Protein AF-A0A3M1YWH7-F1 (afdb_monomer)

Structure (mmCIF, N/CA/C/O backbone):
data_AF-A0A3M1YWH7-F1
#
_entry.id   AF-A0A3M1YWH7-F1
#
loop_
_atom_site.group_PDB
_atom_site.id
_atom_site.type_symbol
_atom_site.label_atom_id
_atom_site.label_alt_id
_atom_site.label_comp_id
_atom_site.label_asym_id
_atom_site.label_entity_id
_atom_site.label_seq_id
_atom_site.pdbx_PDB_ins_code
_atom_site.Cartn_x
_atom_site.Cartn_y
_atom_site.Cartn_z
_atom_site.occupancy
_atom_site.B_iso_or_equiv
_atom_site.auth_seq_id
_atom_site.auth_comp_id
_atom_site.auth_asym_id
_atom_site.auth_atom_id
_atom_site.pdbx_PDB_model_num
ATOM 1 N N . PHE A 1 1 ? 21.987 -26.174 -5.058 1.00 42.41 1 PHE A N 1
ATOM 2 C CA . PHE A 1 1 ? 21.185 -25.045 -4.554 1.00 42.41 1 PHE A CA 1
ATOM 3 C C . PHE A 1 1 ? 19.959 -24.877 -5.452 1.00 42.41 1 PHE A C 1
ATOM 5 O O . PHE A 1 1 ? 20.011 -24.125 -6.410 1.00 42.41 1 PHE A O 1
ATOM 12 N N . MET A 1 2 ? 18.903 -25.665 -5.221 1.00 42.06 2 MET A N 1
ATOM 13 C CA . MET A 1 2 ? 17.639 -25.619 -5.975 1.00 42.06 2 MET A CA 1
ATOM 14 C C . MET A 1 2 ? 16.482 -25.839 -5.001 1.00 42.06 2 MET A C 1
ATOM 16 O O . MET A 1 2 ? 15.974 -26.946 -4.873 1.00 42.06 2 MET A O 1
ATOM 20 N N . TRP A 1 3 ? 16.112 -24.788 -4.282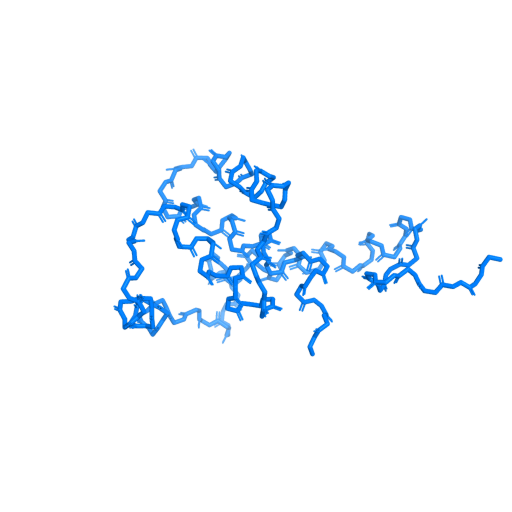 1.00 35.75 3 TRP A N 1
ATOM 21 C CA . TRP A 1 3 ? 14.811 -24.703 -3.630 1.00 35.75 3 TRP A CA 1
ATOM 22 C C . TRP A 1 3 ? 14.253 -23.307 -3.912 1.00 35.75 3 TRP A C 1
ATOM 24 O O . TRP A 1 3 ? 15.005 -22.338 -3.775 1.00 35.75 3 TRP A O 1
ATOM 34 N N . PRO A 1 4 ? 12.990 -23.180 -4.351 1.00 43.44 4 PRO A N 1
ATOM 35 C CA . PRO A 1 4 ? 12.338 -21.884 -4.433 1.00 43.44 4 PRO A CA 1
ATOM 36 C C . PRO A 1 4 ? 12.218 -21.339 -3.010 1.00 43.44 4 PRO A C 1
ATOM 38 O O . PRO A 1 4 ? 11.670 -22.005 -2.129 1.00 43.44 4 PRO A O 1
ATOM 41 N N . ALA A 1 5 ? 12.765 -20.150 -2.767 1.00 44.28 5 ALA A N 1
ATOM 42 C CA . ALA A 1 5 ? 12.458 -19.434 -1.544 1.00 44.28 5 ALA A CA 1
ATOM 43 C C . ALA A 1 5 ? 10.932 -19.211 -1.493 1.00 44.28 5 ALA A C 1
ATOM 45 O O . ALA A 1 5 ? 10.308 -19.013 -2.541 1.00 44.28 5 ALA A O 1
ATOM 46 N N . PRO A 1 6 ? 10.307 -19.255 -0.306 1.00 43.53 6 PRO A N 1
ATOM 47 C CA . PRO A 1 6 ? 8.850 -19.167 -0.156 1.00 43.53 6 PRO A CA 1
ATOM 48 C C . PRO A 1 6 ? 8.240 -17.851 -0.680 1.00 43.53 6 PRO A C 1
ATOM 50 O O . PRO A 1 6 ? 7.024 -17.720 -0.733 1.00 43.53 6 PRO A O 1
ATOM 53 N N . ASN A 1 7 ? 9.073 -16.888 -1.089 1.00 53.03 7 ASN A N 1
ATOM 54 C CA . ASN A 1 7 ? 8.710 -15.612 -1.704 1.00 53.03 7 ASN A CA 1
ATOM 55 C C . ASN A 1 7 ? 8.816 -15.599 -3.248 1.00 53.03 7 ASN A C 1
ATOM 57 O O . ASN A 1 7 ? 8.642 -14.543 -3.852 1.00 53.03 7 ASN A O 1
ATOM 61 N N . GLY A 1 8 ? 9.114 -16.734 -3.888 1.00 49.44 8 GLY A N 1
ATOM 62 C CA . GLY A 1 8 ? 9.035 -16.887 -5.347 1.00 49.44 8 GLY A CA 1
ATOM 63 C C . GLY A 1 8 ? 10.197 -16.353 -6.148 1.00 49.44 8 GLY A C 1
ATOM 64 O O . GLY A 1 8 ? 10.179 -16.467 -7.374 1.00 49.44 8 GLY A O 1
ATOM 65 N N . TYR A 1 9 ? 11.231 -15.849 -5.479 1.00 49.78 9 TYR A N 1
ATOM 66 C CA . TYR A 1 9 ? 12.435 -15.398 -6.151 1.00 49.78 9 TYR A CA 1
ATOM 67 C C . TYR A 1 9 ? 13.666 -16.153 -5.681 1.00 49.78 9 TYR A C 1
ATOM 69 O O . TYR A 1 9 ? 13.911 -16.254 -4.479 1.00 49.78 9 TYR A O 1
ATOM 77 N N . PRO A 1 10 ? 14.493 -16.650 -6.616 1.00 53.62 10 PRO A N 1
ATOM 78 C CA . PRO A 1 10 ? 15.854 -16.999 -6.267 1.00 53.62 10 PRO A CA 1
ATOM 79 C C . PRO A 1 10 ? 16.571 -15.723 -5.803 1.00 53.62 10 PRO A C 1
ATOM 81 O O . PRO A 1 10 ? 16.352 -14.646 -6.362 1.00 53.62 10 PRO A O 1
ATOM 84 N N . ASP A 1 11 ? 17.427 -15.847 -4.789 1.00 53.34 11 ASP A N 1
ATOM 85 C CA . ASP A 1 11 ? 18.283 -14.774 -4.262 1.00 53.34 11 ASP A CA 1
ATOM 86 C C . ASP A 1 11 ? 19.407 -14.427 -5.260 1.00 53.34 11 ASP A C 1
ATOM 88 O O . ASP A 1 11 ? 20.600 -14.612 -5.037 1.00 53.34 11 ASP A O 1
ATOM 92 N N . VAL A 1 12 ? 18.997 -14.052 -6.468 1.00 57.38 12 VAL A N 1
ATOM 93 C CA . VAL A 1 12 ? 19.838 -13.774 -7.622 1.00 57.38 12 VAL A CA 1
ATOM 94 C C . VAL A 1 12 ? 19.373 -12.430 -8.156 1.00 57.38 12 VAL A C 1
ATOM 96 O O . VAL A 1 12 ? 18.297 -12.321 -8.747 1.00 57.38 12 VAL A O 1
ATOM 99 N N . GLY A 1 13 ? 20.192 -11.394 -7.957 1.00 51.78 13 GLY A N 1
ATOM 100 C CA . GLY A 1 13 ? 19.850 -10.003 -8.283 1.00 51.78 13 GLY A CA 1
ATOM 101 C C . GLY A 1 13 ? 19.341 -9.787 -9.715 1.00 51.78 13 GLY A C 1
ATOM 102 O O . GLY A 1 13 ? 18.502 -8.921 -9.939 1.00 51.78 13 GLY A O 1
ATOM 103 N N . ALA A 1 14 ? 19.750 -10.623 -10.675 1.00 58.34 14 ALA A N 1
ATOM 104 C CA . ALA A 1 14 ? 19.276 -10.568 -12.059 1.00 58.34 14 ALA A CA 1
ATOM 105 C C . ALA A 1 14 ? 17.759 -10.832 -12.215 1.00 58.34 14 ALA A C 1
ATOM 107 O O . ALA A 1 14 ? 17.116 -10.235 -13.082 1.00 58.34 14 ALA A O 1
ATOM 108 N N . TYR A 1 15 ? 17.158 -11.684 -11.373 1.00 55.16 15 TYR A N 1
ATOM 109 C CA . TYR A 1 15 ? 15.712 -11.961 -11.411 1.00 55.16 15 TYR A CA 1
ATOM 110 C C . TYR A 1 15 ? 14.885 -10.811 -10.831 1.00 55.16 15 TYR A C 1
ATOM 112 O O . TYR A 1 15 ? 13.801 -10.509 -11.337 1.00 55.16 15 TYR A O 1
ATOM 120 N N . TRP A 1 16 ? 15.431 -10.130 -9.824 1.00 55.59 16 TRP A N 1
ATOM 121 C CA . TRP A 1 16 ? 14.864 -8.901 -9.282 1.00 55.59 16 TRP A CA 1
ATOM 122 C C . TRP A 1 16 ? 14.979 -7.757 -10.290 1.00 55.59 16 TRP A C 1
ATOM 124 O O . TRP A 1 16 ? 13.983 -7.118 -10.602 1.00 55.59 16 TRP A O 1
ATOM 134 N N . GLN A 1 17 ? 16.148 -7.549 -10.897 1.00 55.41 17 GLN A N 1
ATOM 135 C CA . GLN A 1 17 ? 16.365 -6.471 -11.871 1.00 55.41 17 GLN A CA 1
ATOM 136 C C . GLN A 1 17 ? 15.470 -6.577 -13.112 1.00 55.41 17 GLN A C 1
ATOM 138 O O . GLN A 1 17 ? 14.952 -5.567 -13.585 1.00 55.41 17 GLN A O 1
ATOM 143 N N . SER A 1 18 ? 15.254 -7.790 -13.625 1.00 60.06 18 SER A N 1
ATOM 144 C CA . SER A 1 18 ? 14.460 -8.011 -14.842 1.00 60.06 18 SER A CA 1
ATOM 145 C C . SER A 1 18 ? 12.950 -7.841 -14.641 1.00 60.06 18 SER A C 1
ATOM 147 O O . SER A 1 18 ? 12.260 -7.453 -15.581 1.00 60.06 18 SER A O 1
ATOM 149 N N . ASN A 1 19 ? 12.422 -8.086 -13.436 1.00 59.88 19 ASN A N 1
ATOM 150 C CA . ASN A 1 19 ? 10.976 -8.058 -13.175 1.00 59.88 19 ASN A CA 1
ATOM 151 C C . ASN A 1 19 ? 10.519 -6.920 -12.257 1.00 59.88 19 ASN A C 1
ATOM 153 O O . ASN A 1 19 ? 9.419 -6.399 -12.439 1.00 59.88 19 ASN A O 1
ATOM 157 N N . PHE A 1 20 ? 11.332 -6.523 -11.279 1.00 62.94 20 PHE A N 1
ATOM 158 C CA . PHE A 1 20 ? 10.960 -5.522 -10.280 1.00 62.94 20 PHE A CA 1
ATOM 159 C C . PHE A 1 20 ? 10.828 -4.130 -10.897 1.00 62.94 20 PHE A C 1
ATOM 161 O O . PHE A 1 20 ? 9.859 -3.440 -10.616 1.00 62.94 20 PHE A O 1
ATOM 168 N N . LEU A 1 21 ? 11.732 -3.743 -11.805 1.00 64.19 21 LEU A N 1
ATOM 169 C CA . LEU A 1 21 ? 11.691 -2.421 -12.441 1.00 64.19 21 LEU A CA 1
ATOM 170 C C . LEU A 1 21 ? 10.430 -2.221 -13.296 1.00 64.19 21 LEU A C 1
ATOM 172 O O . LEU A 1 21 ? 9.798 -1.169 -13.249 1.00 64.19 21 LEU A O 1
ATOM 176 N N . MET A 1 22 ? 10.023 -3.246 -14.049 1.00 65.06 22 MET A N 1
ATOM 177 C CA . MET A 1 22 ? 8.777 -3.202 -14.818 1.00 65.06 22 MET A CA 1
ATOM 178 C C . MET A 1 22 ? 7.561 -3.078 -13.892 1.00 65.06 22 MET A C 1
ATOM 180 O O . MET A 1 22 ? 6.670 -2.275 -14.152 1.00 65.06 22 MET A O 1
ATOM 184 N N . ARG A 1 23 ? 7.538 -3.834 -12.789 1.00 66.94 23 ARG A N 1
ATOM 185 C CA . ARG A 1 23 ? 6.445 -3.802 -11.803 1.00 66.94 23 ARG A CA 1
ATOM 186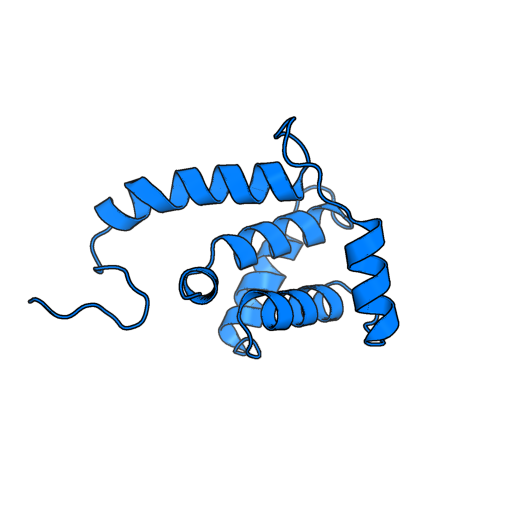 C C . ARG A 1 23 ? 6.381 -2.479 -11.069 1.00 66.94 23 ARG A C 1
ATOM 188 O O . ARG A 1 23 ? 5.292 -1.961 -10.875 1.00 66.94 23 ARG A O 1
ATOM 195 N N . TRP A 1 24 ? 7.536 -1.927 -10.721 1.00 67.19 24 TRP A N 1
ATOM 196 C CA . TRP A 1 24 ? 7.664 -0.609 -10.124 1.00 67.19 24 TRP A CA 1
ATOM 197 C C . TRP A 1 24 ? 7.053 0.450 -11.036 1.00 67.19 24 TRP A C 1
ATOM 199 O O . TRP A 1 24 ? 6.179 1.200 -10.615 1.00 67.19 24 TRP A O 1
ATOM 209 N N . ASN A 1 25 ? 7.420 0.430 -12.318 1.00 65.56 25 ASN A N 1
ATOM 210 C CA . ASN A 1 25 ? 6.879 1.362 -13.302 1.00 65.56 25 ASN A CA 1
ATOM 211 C C . ASN A 1 25 ? 5.365 1.187 -13.506 1.00 65.56 25 ASN A C 1
ATOM 213 O O . ASN A 1 25 ? 4.663 2.181 -13.663 1.00 65.56 25 ASN A O 1
ATOM 217 N N . VAL A 1 26 ? 4.842 -0.045 -13.473 1.00 66.50 26 VAL A N 1
ATOM 218 C CA . VAL A 1 26 ? 3.394 -0.310 -13.575 1.00 66.50 26 VAL A CA 1
ATOM 219 C C . VAL A 1 26 ? 2.648 0.129 -12.315 1.00 66.50 26 VAL A C 1
ATOM 221 O O . VAL A 1 26 ? 1.642 0.824 -12.427 1.00 66.50 26 VAL A O 1
ATOM 224 N N . GLY A 1 27 ? 3.135 -0.231 -11.126 1.00 65.31 27 GLY A N 1
ATOM 225 C CA . GLY A 1 27 ? 2.547 0.166 -9.846 1.00 65.31 27 GLY A CA 1
ATOM 226 C C . GLY A 1 27 ? 2.523 1.682 -9.696 1.00 65.31 27 GLY A C 1
ATOM 227 O O . GLY A 1 27 ? 1.483 2.250 -9.377 1.00 65.31 27 GLY A O 1
ATOM 228 N N . LEU A 1 28 ? 3.622 2.351 -10.053 1.00 67.88 28 LEU A N 1
ATOM 229 C CA . LEU A 1 28 ? 3.695 3.806 -10.071 1.00 67.88 28 LEU A CA 1
ATOM 230 C C . LEU A 1 28 ? 2.754 4.407 -11.123 1.00 67.88 28 LEU A C 1
ATOM 232 O O . LEU A 1 28 ? 2.042 5.354 -10.814 1.00 67.88 28 LEU A O 1
ATOM 236 N N . ALA A 1 29 ? 2.680 3.858 -12.340 1.00 66.12 29 ALA A N 1
ATOM 237 C CA . ALA A 1 29 ? 1.770 4.354 -13.378 1.00 66.12 29 ALA A CA 1
ATOM 238 C C . ALA A 1 29 ? 0.283 4.187 -13.016 1.00 66.12 29 ALA A C 1
ATOM 240 O O . ALA A 1 29 ? -0.532 5.017 -13.417 1.00 66.12 29 ALA A O 1
ATOM 241 N N . ILE A 1 30 ? -0.072 3.142 -12.262 1.00 66.81 30 ILE A N 1
ATOM 242 C CA . ILE A 1 30 ? -1.426 2.933 -11.730 1.00 66.81 30 ILE A CA 1
ATOM 243 C C . ILE A 1 30 ? -1.695 3.911 -10.584 1.00 66.81 30 ILE A C 1
ATOM 245 O O . ILE A 1 30 ? -2.718 4.589 -10.603 1.00 66.81 30 ILE A O 1
ATOM 249 N N . ALA A 1 31 ? -0.765 4.029 -9.633 1.00 66.19 31 ALA A N 1
ATOM 250 C CA . ALA A 1 31 ? -0.906 4.905 -8.473 1.00 66.19 31 ALA A CA 1
ATOM 251 C C . ALA A 1 31 ? -0.926 6.399 -8.848 1.00 66.19 31 ALA A C 1
ATOM 253 O O . ALA A 1 31 ? -1.593 7.187 -8.191 1.00 66.19 31 ALA A O 1
ATOM 254 N N . THR A 1 32 ? -0.226 6.786 -9.918 1.00 65.94 32 THR A N 1
ATOM 255 C CA . THR A 1 32 ? -0.130 8.180 -10.396 1.00 65.94 32 THR A CA 1
ATOM 256 C C . THR A 1 32 ? -1.030 8.479 -11.599 1.00 65.94 32 THR A C 1
ATOM 258 O O . THR A 1 32 ? -1.090 9.615 -12.062 1.00 65.94 32 THR A O 1
ATOM 261 N N . GLY A 1 33 ? -1.727 7.475 -12.144 1.00 61.69 33 GLY A N 1
ATOM 262 C CA . GLY A 1 33 ? -2.649 7.639 -13.274 1.00 61.69 33 GLY A CA 1
ATOM 263 C C . GLY A 1 33 ? -1.997 7.888 -14.645 1.00 61.69 33 GLY A C 1
ATOM 264 O O . GLY A 1 33 ? -2.702 8.173 -15.614 1.00 61.69 33 GLY A O 1
ATOM 265 N N . VAL A 1 34 ? -0.673 7.748 -14.779 1.00 60.44 34 VAL A N 1
ATOM 266 C CA . VAL A 1 34 ? 0.093 8.075 -16.006 1.00 60.44 34 VAL A CA 1
ATOM 267 C C . VAL A 1 34 ? -0.064 7.014 -17.129 1.00 60.44 34 VAL A C 1
ATOM 269 O O . VAL A 1 34 ? 0.397 7.204 -18.251 1.00 60.44 34 VAL A O 1
ATOM 272 N N . GLY A 1 35 ? -0.779 5.905 -16.892 1.00 54.81 35 GLY A N 1
ATOM 273 C CA . GLY A 1 35 ? -0.852 4.740 -17.798 1.00 54.81 35 GLY A CA 1
ATOM 274 C C . GLY A 1 35 ? -1.933 4.722 -18.897 1.00 54.81 35 GLY A C 1
ATOM 275 O O . GLY A 1 35 ? -2.022 3.737 -19.632 1.00 54.81 35 GLY A O 1
ATOM 276 N N . GLY A 1 36 ? -2.777 5.750 -19.030 1.00 55.47 36 GLY A N 1
ATOM 277 C CA . GLY A 1 36 ? -3.725 5.946 -20.148 1.00 55.47 36 GLY A CA 1
ATOM 278 C C . GLY A 1 36 ? -4.925 4.978 -20.262 1.00 55.47 36 GLY A C 1
ATOM 279 O O . GLY A 1 36 ? -6.036 5.436 -20.532 1.00 55.47 36 GLY A O 1
ATOM 280 N N . ARG A 1 37 ? -4.743 3.661 -20.062 1.00 55.03 37 ARG A N 1
ATOM 281 C CA . ARG A 1 37 ? -5.798 2.623 -20.172 1.00 55.03 37 ARG A CA 1
ATOM 282 C C . ARG A 1 37 ? -6.240 2.017 -18.839 1.00 55.03 37 ARG A C 1
ATOM 284 O O . ARG A 1 37 ? -7.375 1.568 -18.741 1.00 55.03 37 ARG A O 1
ATOM 291 N N . LEU A 1 38 ? -5.377 2.023 -17.826 1.00 56.84 38 LEU A N 1
ATOM 292 C CA . LEU A 1 38 ? -5.733 1.667 -16.453 1.00 56.84 38 LEU A CA 1
ATOM 293 C C . LEU A 1 38 ? -6.012 2.964 -15.708 1.00 56.84 38 LEU A C 1
ATOM 295 O O . LEU A 1 38 ? -5.085 3.699 -15.373 1.00 56.84 38 LEU A O 1
ATOM 299 N N . ARG A 1 39 ? -7.293 3.277 -15.516 1.00 60.88 39 ARG A N 1
ATOM 300 C CA . ARG A 1 39 ? -7.690 4.378 -14.645 1.00 60.88 39 ARG A CA 1
ATOM 301 C C . ARG A 1 39 ? -7.978 3.791 -13.268 1.00 60.88 39 ARG A C 1
ATOM 303 O O . ARG A 1 39 ? -8.872 2.946 -13.187 1.00 60.88 39 ARG A O 1
ATOM 310 N N . PRO A 1 40 ? -7.240 4.177 -12.213 1.00 66.19 40 PRO A N 1
ATOM 311 C CA . PRO A 1 40 ? -7.675 3.854 -10.864 1.00 66.19 40 PRO A CA 1
ATOM 312 C C . PRO A 1 40 ? -9.106 4.377 -10.676 1.00 66.19 40 PRO A C 1
ATOM 314 O O . PRO A 1 40 ? -9.455 5.438 -11.196 1.00 66.19 40 PRO A O 1
ATOM 317 N N . ASN A 1 41 ? -9.937 3.608 -9.974 1.00 76.06 41 ASN A N 1
ATOM 318 C CA . ASN A 1 41 ? -11.255 4.048 -9.528 1.00 76.06 41 ASN A CA 1
ATOM 319 C C . ASN A 1 41 ? -11.158 4.375 -8.028 1.00 76.06 41 ASN A C 1
ATOM 321 O O . ASN A 1 41 ? -11.478 3.517 -7.200 1.00 76.06 41 ASN A O 1
ATOM 325 N N . PRO A 1 42 ? -10.635 5.563 -7.671 1.00 74.75 42 PRO A N 1
ATOM 326 C CA . PRO A 1 42 ? -10.448 5.941 -6.276 1.00 74.75 42 PRO A CA 1
ATOM 327 C C . PRO A 1 42 ? -11.783 6.013 -5.533 1.00 74.75 42 PRO A C 1
ATOM 329 O O . PRO A 1 42 ? -11.835 5.653 -4.367 1.00 74.75 42 PRO A O 1
ATOM 332 N N . GLU A 1 43 ? -12.872 6.386 -6.208 1.00 80.44 43 GLU A N 1
ATOM 333 C CA . GLU A 1 43 ? -14.215 6.483 -5.624 1.00 80.44 43 GLU A CA 1
ATOM 334 C C . GLU A 1 43 ? -14.713 5.120 -5.127 1.00 80.44 43 GLU A C 1
ATOM 336 O O . GLU A 1 43 ? -15.165 5.000 -3.992 1.00 80.44 43 GLU A O 1
ATOM 341 N N . ALA A 1 44 ? -14.571 4.068 -5.941 1.00 83.06 44 ALA A N 1
ATOM 342 C CA . ALA A 1 44 ? -14.939 2.714 -5.530 1.00 83.06 44 ALA A CA 1
ATOM 343 C C . ALA A 1 44 ? -14.044 2.184 -4.400 1.00 83.06 44 ALA A C 1
ATOM 345 O O . ALA A 1 44 ? -14.524 1.477 -3.517 1.00 83.06 44 ALA A O 1
ATOM 346 N N . LEU A 1 45 ? -12.753 2.527 -4.415 1.00 82.38 45 LEU A N 1
ATOM 347 C CA . LEU A 1 45 ? -11.818 2.135 -3.361 1.00 82.38 45 LEU A CA 1
ATOM 348 C C . LEU A 1 45 ? -12.150 2.828 -2.031 1.00 82.38 45 LEU A C 1
ATOM 350 O O . LEU A 1 45 ? -12.162 2.177 -0.991 1.00 82.38 45 LEU A O 1
ATOM 354 N N . ILE A 1 46 ? -12.470 4.124 -2.073 1.00 85.50 46 ILE A N 1
ATOM 355 C CA . ILE A 1 46 ? -12.913 4.903 -0.910 1.00 85.50 46 ILE A CA 1
ATOM 356 C C . ILE A 1 46 ? -14.222 4.337 -0.363 1.00 85.50 46 ILE A C 1
ATOM 358 O O . ILE A 1 46 ? -14.306 4.092 0.834 1.00 85.50 46 ILE A O 1
ATOM 362 N N . ALA A 1 47 ? -15.197 4.029 -1.222 1.00 87.94 47 ALA A N 1
ATOM 363 C CA . ALA A 1 47 ? -16.465 3.445 -0.789 1.00 87.94 47 ALA A CA 1
ATOM 364 C C . ALA A 1 47 ? -16.287 2.097 -0.060 1.00 87.94 47 ALA A C 1
ATOM 366 O O . ALA A 1 47 ? -17.004 1.816 0.898 1.00 87.94 47 ALA A O 1
ATOM 367 N N . LEU A 1 48 ? -15.322 1.268 -0.483 1.00 89.69 48 LEU A N 1
ATOM 368 C CA . LEU A 1 48 ? -14.978 0.027 0.224 1.00 89.69 48 LEU A CA 1
ATOM 369 C C . LEU A 1 48 ? -14.358 0.305 1.599 1.00 89.69 48 LEU A C 1
ATOM 371 O O . LEU A 1 48 ? -14.742 -0.322 2.581 1.00 89.69 48 LEU A O 1
ATOM 375 N N . MET A 1 49 ? -13.432 1.261 1.679 1.00 91.56 49 MET A N 1
ATOM 376 C CA . MET A 1 49 ? -12.797 1.654 2.940 1.00 91.56 49 MET A CA 1
ATOM 377 C C . MET A 1 49 ? -13.806 2.248 3.932 1.00 91.56 49 MET A C 1
ATOM 379 O O . MET A 1 49 ? -13.774 1.915 5.115 1.00 91.56 49 MET A O 1
ATOM 383 N N . GLU A 1 50 ? -14.736 3.076 3.458 1.00 91.19 50 GLU A N 1
ATOM 384 C CA . GLU A 1 50 ? -15.822 3.626 4.274 1.00 91.19 50 GLU A CA 1
ATOM 385 C C . GLU A 1 50 ? -16.759 2.528 4.790 1.00 91.19 50 GLU A C 1
ATOM 387 O O . GLU A 1 50 ? -17.134 2.547 5.963 1.00 91.19 50 GLU A O 1
ATOM 392 N N . ALA A 1 51 ? -17.103 1.548 3.946 1.00 92.19 51 ALA A N 1
ATOM 393 C CA . ALA A 1 51 ? -17.927 0.407 4.345 1.00 92.19 51 ALA A CA 1
ATOM 394 C C . ALA A 1 51 ? -17.263 -0.445 5.443 1.00 92.19 51 ALA A C 1
ATOM 396 O O . ALA A 1 51 ? -17.955 -0.952 6.326 1.00 92.19 51 ALA A O 1
ATOM 397 N N . ASP A 1 52 ? -15.932 -0.539 5.421 1.00 91.38 52 ASP A N 1
ATOM 398 C CA . ASP A 1 52 ? -15.126 -1.225 6.435 1.00 91.38 52 ASP A CA 1
ATOM 399 C C . ASP A 1 52 ? -14.784 -0.334 7.650 1.00 91.38 52 ASP A C 1
ATOM 401 O O . ASP A 1 52 ? -14.123 -0.788 8.587 1.00 91.38 52 ASP A O 1
ATOM 4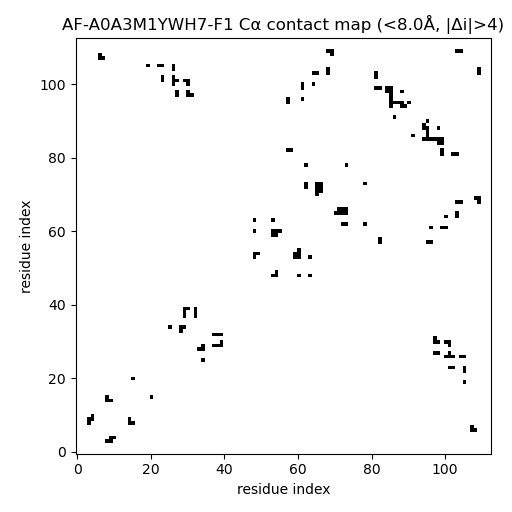05 N N . GLY A 1 53 ? -15.238 0.926 7.671 1.00 93.75 53 GLY A N 1
ATOM 406 C CA . GLY A 1 53 ? -15.012 1.866 8.773 1.00 93.75 53 GLY A CA 1
ATOM 407 C C . GLY A 1 53 ? -13.559 2.329 8.915 1.00 93.75 53 GLY A C 1
ATOM 408 O O . GLY A 1 53 ? -13.125 2.656 10.021 1.00 93.75 53 GLY A O 1
ATOM 409 N N . VAL A 1 54 ? -12.794 2.334 7.822 1.00 94.25 54 VAL A N 1
ATOM 410 C CA . VAL A 1 54 ? -11.372 2.699 7.810 1.00 94.25 54 VAL A CA 1
ATOM 411 C C . VAL A 1 54 ? -11.216 4.222 7.910 1.00 94.25 54 VAL A C 1
ATOM 413 O O . VAL A 1 54 ? -11.727 4.945 7.052 1.00 94.25 54 VAL A O 1
ATOM 416 N N . PRO A 1 55 ? -10.479 4.744 8.907 1.00 92.50 55 PRO A N 1
ATOM 417 C CA . PRO A 1 55 ? -10.126 6.159 8.953 1.00 92.50 55 PRO A CA 1
ATOM 418 C C . PRO A 1 55 ? -9.270 6.555 7.743 1.00 92.50 55 PRO A C 1
ATOM 420 O O . PRO A 1 55 ? -8.343 5.830 7.382 1.00 92.50 55 PRO A O 1
ATOM 423 N N . LEU A 1 56 ? -9.519 7.735 7.162 1.00 85.94 56 LEU A N 1
ATOM 424 C CA . LEU A 1 56 ? -8.718 8.310 6.065 1.00 85.94 56 LEU A CA 1
ATOM 425 C C . LEU A 1 56 ? -7.371 8.870 6.562 1.00 85.94 56 LEU A C 1
ATOM 427 O O . LEU A 1 56 ? -7.009 10.018 6.315 1.00 85.94 56 LEU A O 1
ATOM 431 N N . GLU A 1 57 ? -6.628 8.039 7.282 1.00 92.00 57 GLU A N 1
ATOM 432 C CA . GLU A 1 57 ? -5.285 8.303 7.785 1.00 92.00 57 GLU A CA 1
ATOM 433 C C . GLU A 1 57 ? -4.288 7.400 7.056 1.00 92.00 57 GLU A C 1
ATOM 435 O O . GLU A 1 57 ? -4.613 6.265 6.707 1.00 92.00 57 GLU A O 1
ATOM 440 N N . LEU A 1 58 ? -3.064 7.889 6.836 1.00 89.75 58 LEU A N 1
ATOM 441 C CA . LEU A 1 58 ? -2.067 7.204 6.005 1.00 89.75 58 LEU A CA 1
ATOM 442 C C . LEU A 1 58 ? -1.838 5.747 6.430 1.00 89.75 58 LEU A C 1
ATOM 444 O O . LEU A 1 58 ? -1.921 4.845 5.600 1.00 89.75 58 LEU A O 1
ATOM 448 N N . GLU A 1 59 ? -1.577 5.509 7.715 1.00 94.75 59 GLU A N 1
ATOM 449 C CA . GLU A 1 59 ? -1.337 4.160 8.234 1.00 94.75 59 GLU A CA 1
ATOM 450 C C . GLU A 1 59 ? -2.578 3.272 8.126 1.00 94.75 59 GLU A C 1
ATOM 452 O O . GLU A 1 59 ? -2.482 2.146 7.641 1.00 94.75 59 GLU A O 1
ATOM 457 N N . SER A 1 60 ? -3.744 3.793 8.514 1.00 94.19 60 SER A N 1
ATOM 458 C CA . SER A 1 60 ? -5.021 3.073 8.473 1.00 94.19 60 SER A CA 1
ATOM 459 C C . SER A 1 60 ? -5.373 2.612 7.056 1.00 94.19 60 SER A C 1
ATOM 461 O O . SER A 1 60 ? -5.715 1.448 6.839 1.00 94.19 60 SER A O 1
ATOM 463 N N . VAL A 1 61 ? -5.219 3.499 6.073 1.00 92.75 61 VAL A N 1
ATOM 464 C CA . VAL A 1 61 ? -5.469 3.202 4.659 1.00 92.75 61 VAL A CA 1
ATOM 465 C C . VAL A 1 61 ? -4.443 2.215 4.111 1.00 92.75 61 VAL A C 1
ATOM 467 O O . VAL A 1 61 ? -4.824 1.239 3.467 1.00 92.75 61 VAL A O 1
ATOM 470 N N . LEU A 1 62 ? -3.146 2.426 4.360 1.00 92.94 62 LEU A N 1
ATOM 471 C CA . LEU A 1 62 ? -2.106 1.522 3.861 1.00 92.94 62 LEU A CA 1
ATOM 472 C C . LEU A 1 62 ? -2.204 0.131 4.497 1.00 92.94 62 LEU A C 1
ATOM 474 O O . LEU A 1 62 ? -2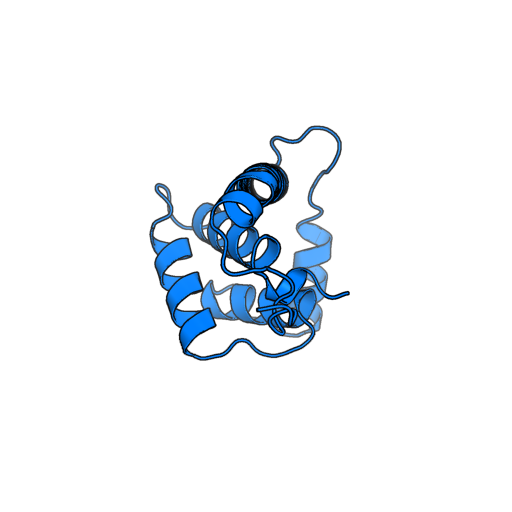.008 -0.862 3.800 1.00 92.94 62 LEU A O 1
ATOM 478 N N . GLY A 1 63 ? -2.580 0.043 5.772 1.00 94.69 63 GLY A N 1
ATOM 479 C CA . GLY A 1 63 ? -2.821 -1.227 6.453 1.00 94.69 63 GLY A CA 1
ATOM 480 C C . GLY A 1 63 ? -4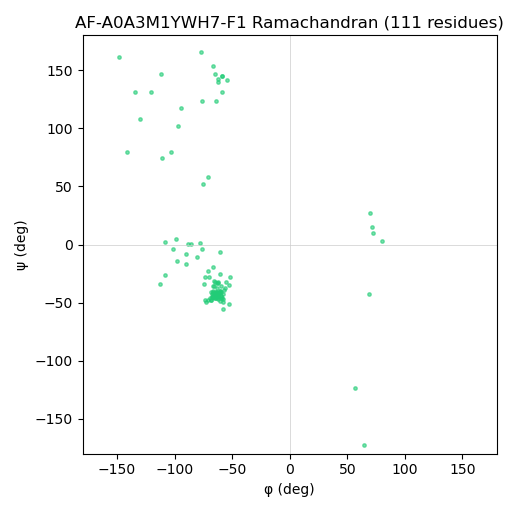.035 -1.960 5.892 1.00 94.69 63 GLY A C 1
ATOM 481 O O . GLY A 1 63 ? -3.968 -3.166 5.637 1.00 94.69 63 GLY A O 1
ATOM 482 N N . TRP A 1 64 ? -5.125 -1.237 5.614 1.00 94.44 64 TRP A N 1
ATOM 483 C CA . TRP A 1 64 ? -6.281 -1.814 4.931 1.00 94.44 64 TRP A CA 1
ATOM 484 C C . TRP A 1 64 ? -5.919 -2.304 3.524 1.00 94.44 64 TRP A C 1
ATOM 486 O O . TRP A 1 64 ? -6.251 -3.433 3.166 1.00 94.44 64 TRP A O 1
ATOM 496 N N . LEU A 1 65 ? -5.165 -1.515 2.752 1.00 91.00 65 LEU A N 1
ATOM 497 C CA . LEU A 1 65 ? -4.694 -1.898 1.419 1.00 91.00 65 LEU A CA 1
ATOM 498 C C . LEU A 1 65 ? -3.777 -3.121 1.462 1.00 91.00 65 LEU A C 1
ATOM 500 O O . LEU A 1 65 ? -3.936 -4.019 0.639 1.00 91.00 65 LEU A O 1
ATOM 504 N N . ALA A 1 66 ? -2.854 -3.195 2.422 1.00 91.62 66 ALA A N 1
ATOM 505 C CA . ALA A 1 66 ? -1.994 -4.358 2.613 1.00 91.62 66 ALA A CA 1
ATOM 506 C C . ALA A 1 66 ? -2.836 -5.619 2.858 1.00 91.62 66 ALA A C 1
ATOM 508 O O . ALA A 1 66 ? -2.651 -6.629 2.175 1.00 91.62 66 ALA A O 1
ATOM 509 N N . ARG A 1 67 ? -3.838 -5.537 3.745 1.00 91.06 67 ARG A N 1
ATOM 510 C CA . ARG A 1 67 ? -4.771 -6.643 4.004 1.00 91.06 67 ARG A CA 1
ATOM 511 C C . ARG A 1 67 ? -5.592 -7.011 2.774 1.00 91.06 67 ARG A C 1
ATOM 513 O O . ARG A 1 67 ? -5.719 -8.195 2.464 1.00 91.06 67 ARG A O 1
ATOM 520 N N . TYR A 1 68 ? -6.117 -6.022 2.060 1.00 88.38 68 TYR A N 1
ATOM 521 C CA . TYR A 1 68 ? -6.929 -6.223 0.864 1.00 88.38 68 TYR A CA 1
ATOM 522 C C . TYR A 1 68 ? -6.129 -6.906 -0.256 1.00 88.38 68 TYR A C 1
ATOM 524 O O . TYR A 1 68 ? -6.573 -7.894 -0.845 1.00 88.38 68 TYR A O 1
ATOM 532 N N . LEU A 1 69 ? -4.909 -6.430 -0.510 1.00 85.19 69 LEU A N 1
ATOM 533 C CA . LEU A 1 69 ? -4.031 -6.938 -1.562 1.00 85.19 69 LEU A CA 1
ATOM 534 C C . LEU A 1 69 ? -3.454 -8.314 -1.201 1.00 85.19 69 LEU A C 1
ATOM 536 O O . LEU A 1 69 ? -3.542 -9.256 -1.991 1.00 85.19 69 LEU A O 1
ATOM 540 N N . TRP A 1 70 ? -2.893 -8.467 -0.001 1.00 86.44 70 TRP A N 1
ATOM 541 C CA . TRP A 1 70 ? -2.150 -9.671 0.387 1.00 86.44 70 TRP A CA 1
ATOM 542 C C . TRP A 1 70 ? -3.032 -10.744 1.034 1.00 86.44 70 TRP A C 1
ATOM 544 O O . TRP A 1 70 ? -2.662 -11.914 1.070 1.00 86.44 70 TRP A O 1
ATOM 554 N N . GLY A 1 71 ? -4.237 -10.398 1.497 1.00 87.56 71 GLY A N 1
ATOM 555 C CA . GLY A 1 71 ? -5.129 -11.313 2.221 1.00 87.56 71 GLY A CA 1
ATOM 556 C C . GLY A 1 71 ? -4.665 -11.653 3.639 1.00 87.56 71 GLY A C 1
ATOM 557 O O . GLY A 1 71 ? -5.150 -12.625 4.211 1.00 87.56 71 GLY A O 1
ATOM 558 N N . ARG A 1 72 ? -3.719 -10.887 4.190 1.00 90.06 72 ARG A N 1
ATOM 559 C CA . ARG A 1 72 ? -3.214 -11.004 5.562 1.00 90.06 72 ARG A CA 1
ATOM 560 C C . ARG A 1 72 ? -2.802 -9.636 6.085 1.00 90.06 72 ARG A C 1
ATOM 562 O O . ARG A 1 72 ? -2.520 -8.742 5.293 1.00 90.06 72 ARG A O 1
ATOM 569 N N . ASP A 1 73 ? -2.694 -9.509 7.398 1.00 89.75 73 ASP A N 1
ATOM 570 C CA . ASP A 1 73 ? -2.060 -8.338 7.994 1.00 89.75 73 ASP A CA 1
ATOM 571 C C . ASP A 1 73 ? -0.570 -8.271 7.630 1.00 89.75 73 ASP A C 1
ATOM 573 O O . ASP A 1 73 ? 0.101 -9.299 7.457 1.00 89.75 73 ASP A O 1
ATOM 577 N N . TRP A 1 74 ? -0.064 -7.046 7.490 1.00 91.38 74 TRP A N 1
ATOM 578 C CA . TRP A 1 74 ? 1.368 -6.779 7.408 1.00 91.38 74 TRP A CA 1
ATOM 579 C C . TRP A 1 74 ? 2.071 -7.096 8.736 1.00 91.38 74 TRP A C 1
ATOM 581 O O . TRP A 1 74 ? 1.458 -7.067 9.805 1.00 91.38 74 TRP A O 1
ATOM 591 N N . THR A 1 75 ? 3.359 -7.422 8.682 1.00 92.44 75 THR A N 1
ATOM 592 C CA . THR A 1 75 ? 4.198 -7.483 9.889 1.00 92.44 75 THR A CA 1
ATOM 593 C C . THR A 1 75 ? 4.584 -6.073 10.347 1.00 92.44 75 THR A C 1
ATOM 595 O O . THR A 1 75 ? 4.474 -5.117 9.578 1.00 92.44 75 THR A O 1
ATOM 598 N N . ASP A 1 76 ? 5.086 -5.931 11.579 1.00 92.56 76 ASP A N 1
ATOM 599 C CA . ASP A 1 76 ? 5.617 -4.645 12.062 1.00 92.56 76 ASP A CA 1
ATOM 600 C C . ASP A 1 76 ? 6.738 -4.113 11.152 1.00 92.56 76 ASP A C 1
ATOM 602 O O . ASP A 1 76 ? 6.775 -2.928 10.837 1.00 92.56 76 ASP A O 1
ATOM 606 N N . GLU A 1 77 ? 7.607 -4.997 10.654 1.00 89.81 77 GLU A N 1
ATOM 607 C CA . GLU A 1 77 ? 8.687 -4.628 9.733 1.00 89.81 77 GLU A CA 1
ATOM 608 C C . GLU A 1 77 ? 8.152 -4.144 8.373 1.00 89.81 77 GLU A C 1
ATOM 610 O O . GLU A 1 77 ? 8.593 -3.116 7.860 1.00 89.81 77 GLU A O 1
ATOM 615 N N . GLU A 1 78 ? 7.170 -4.845 7.794 1.00 90.06 78 GLU A N 1
ATOM 616 C CA . GLU A 1 78 ? 6.536 -4.447 6.529 1.00 90.06 78 GLU A CA 1
ATOM 617 C C . GLU A 1 78 ? 5.804 -3.106 6.660 1.00 90.06 78 GLU A C 1
ATOM 619 O O . GLU A 1 78 ? 5.901 -2.260 5.762 1.00 90.06 78 GLU A O 1
ATOM 624 N N . ARG A 1 79 ? 5.106 -2.896 7.783 1.00 93.75 79 ARG A N 1
ATOM 625 C CA . ARG A 1 79 ? 4.469 -1.621 8.127 1.00 93.75 79 ARG A CA 1
ATOM 626 C C . ARG A 1 79 ? 5.508 -0.508 8.165 1.00 93.75 79 ARG A C 1
ATOM 628 O O . ARG A 1 79 ? 5.355 0.483 7.454 1.00 93.75 79 ARG A O 1
ATOM 635 N N . ASP A 1 80 ? 6.562 -0.674 8.958 1.00 92.50 80 ASP A N 1
ATOM 636 C CA . ASP A 1 80 ? 7.552 0.377 9.188 1.00 92.50 80 ASP A CA 1
ATOM 637 C C . ASP A 1 80 ? 8.284 0.744 7.888 1.00 92.50 80 ASP A C 1
ATOM 639 O O . ASP A 1 80 ? 8.443 1.925 7.579 1.00 92.50 80 ASP A O 1
ATOM 643 N N . ILE A 1 81 ? 8.670 -0.242 7.069 1.00 89.19 81 ILE A N 1
ATOM 644 C CA . ILE A 1 81 ? 9.273 -0.001 5.747 1.00 89.19 81 ILE A CA 1
ATOM 645 C C . ILE A 1 81 ? 8.311 0.783 4.848 1.00 89.19 81 ILE A C 1
ATOM 647 O O . ILE A 1 81 ? 8.715 1.759 4.211 1.00 89.19 81 ILE A O 1
ATOM 651 N N . THR A 1 82 ? 7.041 0.376 4.805 1.00 90.06 82 THR A N 1
ATOM 652 C CA . THR A 1 82 ? 6.044 0.992 3.922 1.00 90.06 82 THR A CA 1
ATOM 653 C C . THR A 1 82 ? 5.727 2.422 4.336 1.00 90.06 82 THR A C 1
ATOM 655 O O . THR A 1 82 ? 5.716 3.310 3.483 1.00 90.06 82 THR A O 1
ATOM 658 N N . LEU A 1 83 ? 5.522 2.670 5.630 1.00 92.44 83 LEU A N 1
ATOM 659 C CA . LEU A 1 83 ? 5.244 4.006 6.154 1.00 92.44 83 LEU A CA 1
ATOM 660 C C . LEU A 1 83 ? 6.434 4.945 5.955 1.00 92.44 83 LEU A C 1
ATOM 662 O O . LEU A 1 83 ? 6.253 6.055 5.456 1.00 92.44 83 LEU A O 1
ATOM 666 N N . ASN A 1 84 ? 7.650 4.488 6.269 1.00 89.81 84 ASN A N 1
ATOM 667 C CA . ASN A 1 84 ? 8.864 5.281 6.071 1.00 89.81 84 ASN A CA 1
ATOM 668 C C . ASN A 1 84 ? 9.065 5.645 4.598 1.00 89.81 84 ASN A C 1
ATOM 670 O O . ASN A 1 84 ? 9.460 6.767 4.288 1.00 89.81 84 ASN A O 1
ATOM 674 N N . PHE A 1 85 ? 8.785 4.715 3.684 1.00 86.12 85 PHE A N 1
ATOM 675 C CA . PHE A 1 85 ? 8.877 4.978 2.253 1.00 86.12 85 PHE A CA 1
ATOM 676 C C . PHE A 1 85 ? 7.793 5.953 1.774 1.00 86.12 85 PHE A C 1
ATOM 678 O O . PHE A 1 85 ? 8.097 6.916 1.072 1.00 86.12 85 PHE A O 1
ATOM 685 N N . ALA A 1 86 ? 6.540 5.748 2.186 1.00 88.19 86 ALA A N 1
ATOM 686 C CA . ALA A 1 86 ? 5.426 6.629 1.847 1.00 88.19 86 ALA A CA 1
ATOM 687 C C . ALA A 1 86 ? 5.682 8.071 2.311 1.00 88.19 86 ALA A C 1
ATOM 689 O O . ALA A 1 86 ? 5.454 9.015 1.559 1.00 88.19 86 ALA A O 1
ATOM 690 N N . GLN A 1 87 ? 6.217 8.251 3.519 1.00 88.88 87 GLN A N 1
ATOM 691 C CA . GLN A 1 87 ? 6.516 9.567 4.088 1.00 88.88 87 GLN A CA 1
ATOM 692 C C . GLN A 1 87 ? 7.637 10.321 3.359 1.00 88.88 87 GLN A C 1
ATOM 694 O O . GLN A 1 87 ? 7.696 11.544 3.466 1.00 88.88 87 GLN A O 1
ATOM 699 N N . GLN A 1 88 ? 8.483 9.633 2.584 1.00 85.31 88 GLN A N 1
ATOM 700 C CA . GLN A 1 88 ? 9.515 10.259 1.745 1.00 85.31 88 GLN A CA 1
ATOM 701 C C . GLN A 1 88 ? 8.961 10.862 0.443 1.00 85.31 88 GLN A C 1
ATOM 703 O O . GLN A 1 88 ? 9.738 11.392 -0.356 1.00 85.31 88 GLN A O 1
ATOM 708 N N . ALA A 1 89 ? 7.646 10.792 0.200 1.00 80.06 89 ALA A N 1
ATOM 709 C CA . ALA A 1 89 ? 7.039 11.406 -0.975 1.00 80.06 89 ALA A CA 1
ATOM 710 C C . ALA A 1 89 ? 7.297 12.934 -1.007 1.00 80.06 89 ALA A C 1
ATOM 712 O O . ALA A 1 89 ? 7.042 13.604 -0.001 1.00 80.06 89 ALA A O 1
ATOM 713 N N . PRO A 1 90 ? 7.761 13.498 -2.142 1.00 74.50 90 PRO A N 1
ATOM 714 C CA . PRO A 1 90 ? 8.184 14.900 -2.238 1.00 74.50 90 PRO A CA 1
ATOM 715 C C . PRO A 1 90 ? 7.134 15.944 -1.834 1.00 74.50 90 PRO A C 1
ATOM 717 O O . PRO A 1 90 ? 7.486 16.966 -1.249 1.00 74.50 90 PRO A O 1
ATOM 720 N N . GLU A 1 91 ? 5.861 15.705 -2.154 1.00 75.19 91 GLU A N 1
ATOM 721 C CA . GLU A 1 91 ? 4.778 16.691 -2.007 1.00 75.19 91 GLU A CA 1
ATOM 722 C C . GLU A 1 91 ? 3.800 16.363 -0.861 1.00 75.19 91 GLU A C 1
ATOM 724 O O . GLU A 1 91 ? 2.855 17.114 -0.623 1.00 75.19 91 GLU A O 1
ATOM 729 N N . GLY A 1 92 ? 4.038 15.283 -0.103 1.00 76.25 92 GLY A N 1
ATOM 730 C CA . GLY A 1 92 ? 3.169 14.867 1.006 1.00 76.25 92 GLY A CA 1
ATOM 731 C C . GLY A 1 92 ? 1.752 14.440 0.573 1.00 76.25 92 GLY A C 1
ATOM 732 O O . GLY A 1 92 ? 1.460 14.289 -0.613 1.00 76.25 92 GLY A O 1
ATOM 733 N N . GLY A 1 93 ? 0.861 14.195 1.543 1.00 80.62 93 GLY A N 1
ATOM 734 C CA . GLY A 1 93 ? -0.573 13.971 1.295 1.00 80.62 93 GLY A CA 1
ATOM 735 C C . GLY A 1 93 ? -0.875 12.819 0.325 1.00 80.62 93 GLY A C 1
ATOM 736 O O . GLY A 1 93 ? -0.435 11.692 0.544 1.00 80.62 93 GLY A O 1
ATOM 737 N N . GLU A 1 94 ? -1.610 13.100 -0.759 1.00 78.38 94 GLU A N 1
ATOM 738 C CA . GLU A 1 94 ? -1.995 12.123 -1.800 1.00 78.38 94 GLU A CA 1
ATOM 739 C C . GLU A 1 94 ? -0.799 11.344 -2.371 1.00 78.38 94 GLU A C 1
ATOM 741 O O . GLU A 1 94 ? -0.896 10.147 -2.650 1.00 78.38 94 GLU A O 1
ATOM 746 N N . GLN A 1 95 ? 0.362 11.992 -2.485 1.00 78.38 95 GLN A N 1
ATOM 747 C CA . GLN A 1 95 ? 1.564 11.367 -3.026 1.00 78.38 95 GLN A CA 1
ATOM 748 C C . GLN A 1 95 ?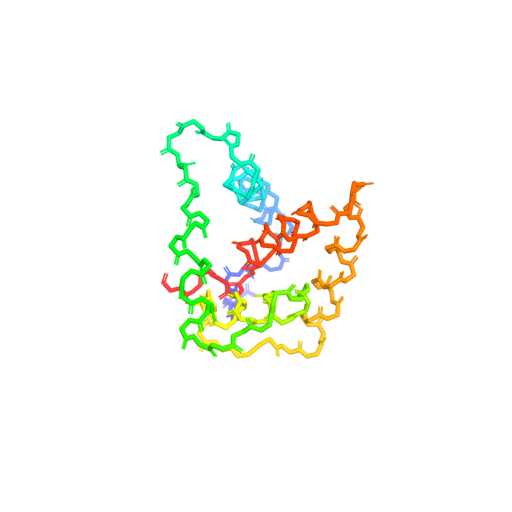 2.143 10.313 -2.066 1.00 78.38 95 GLN A C 1
ATOM 750 O O . GLN A 1 95 ? 2.704 9.317 -2.522 1.00 78.38 95 GLN A O 1
ATOM 755 N N . GLN A 1 96 ? 1.933 10.462 -0.751 1.00 85.31 96 GLN A N 1
ATOM 756 C CA . GLN A 1 96 ? 2.316 9.450 0.244 1.00 85.31 96 GLN A CA 1
ATOM 757 C C . GLN A 1 96 ? 1.475 8.180 0.080 1.00 85.31 96 GLN A C 1
ATOM 759 O O . GLN A 1 96 ? 2.017 7.073 0.105 1.00 85.31 96 GLN A O 1
ATOM 764 N N . PHE A 1 97 ? 0.170 8.323 -0.177 1.00 84.69 97 PHE A N 1
ATOM 765 C CA . PHE A 1 97 ? -0.700 7.184 -0.482 1.00 84.69 97 PHE A CA 1
ATOM 766 C C . PHE A 1 97 ? -0.283 6.492 -1.779 1.00 84.69 97 PHE A C 1
ATOM 768 O O . PHE A 1 97 ? -0.191 5.266 -1.812 1.00 84.69 97 PHE A O 1
ATOM 775 N N . ALA A 1 98 ? 0.026 7.257 -2.831 1.00 78.62 98 ALA A N 1
ATOM 776 C CA . ALA A 1 98 ? 0.476 6.700 -4.104 1.00 78.62 98 ALA A CA 1
ATOM 777 C C . ALA A 1 98 ? 1.794 5.914 -3.963 1.00 78.62 98 ALA A C 1
ATOM 779 O O . ALA A 1 98 ? 1.923 4.822 -4.516 1.00 78.62 98 ALA A O 1
ATOM 780 N N . TYR A 1 99 ? 2.755 6.432 -3.191 1.00 81.75 99 TYR A N 1
ATOM 781 C CA . TYR A 1 99 ? 4.039 5.769 -2.937 1.00 81.75 99 TYR A CA 1
ATOM 782 C C . TYR A 1 99 ? 3.872 4.501 -2.097 1.00 81.75 99 TYR A C 1
ATOM 784 O O . TYR A 1 99 ? 4.427 3.457 -2.446 1.00 81.75 99 TYR A O 1
ATOM 792 N N . GLY A 1 100 ? 3.077 4.570 -1.026 1.00 86.81 100 GLY A N 1
ATOM 793 C CA . GLY A 1 100 ? 2.757 3.407 -0.203 1.00 86.81 100 GLY A CA 1
ATOM 794 C C . GLY A 1 100 ? 2.047 2.320 -1.012 1.00 86.81 100 GLY A C 1
ATOM 795 O O . GLY A 1 100 ? 2.487 1.174 -1.016 1.00 86.81 100 GLY A O 1
ATOM 796 N N . LEU A 1 101 ? 1.016 2.679 -1.785 1.00 85.12 101 LEU A N 1
ATOM 797 C CA . LEU A 1 101 ? 0.304 1.749 -2.666 1.00 85.12 101 LEU A CA 1
ATOM 798 C C . LEU A 1 101 ? 1.236 1.121 -3.712 1.00 85.12 101 LEU A C 1
ATOM 800 O O . LEU A 1 101 ? 1.193 -0.092 -3.915 1.00 85.12 101 LEU A O 1
ATOM 804 N N . ALA A 1 102 ? 2.105 1.911 -4.350 1.00 81.62 102 ALA A N 1
ATOM 805 C CA . ALA A 1 102 ? 3.068 1.398 -5.322 1.00 81.62 102 ALA A CA 1
ATOM 806 C C . ALA A 1 102 ? 4.018 0.363 -4.695 1.00 81.62 102 ALA A C 1
ATOM 808 O O . ALA A 1 102 ? 4.284 -0.679 -5.303 1.00 81.62 102 ALA A O 1
ATOM 809 N N . LEU A 1 103 ? 4.488 0.600 -3.465 1.00 84.25 103 LEU A N 1
ATOM 810 C CA . LEU A 1 103 ? 5.311 -0.369 -2.744 1.00 84.25 103 LEU A CA 1
ATOM 811 C C . LEU A 1 103 ? 4.519 -1.640 -2.402 1.00 84.25 103 LEU A C 1
ATOM 813 O O . LEU A 1 103 ? 4.994 -2.744 -2.667 1.00 84.25 103 LEU A O 1
ATOM 817 N N . LEU A 1 104 ? 3.285 -1.508 -1.907 1.00 85.38 104 LEU A N 1
ATOM 818 C CA . LEU A 1 104 ? 2.428 -2.654 -1.581 1.00 85.38 104 LEU A CA 1
ATOM 819 C C . LEU A 1 104 ? 2.125 -3.533 -2.808 1.00 85.38 104 LEU A C 1
ATOM 821 O O . LEU A 1 104 ? 2.158 -4.762 -2.717 1.00 85.38 104 LEU 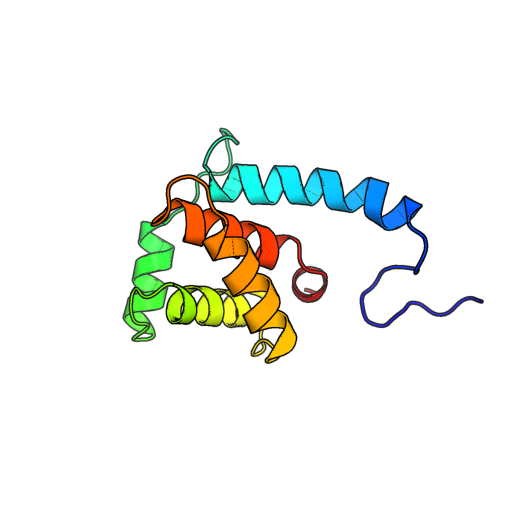A O 1
ATOM 825 N N . MET A 1 105 ? 1.874 -2.913 -3.966 1.00 79.06 105 MET A N 1
ATOM 826 C CA . MET A 1 105 ? 1.621 -3.601 -5.240 1.00 79.06 105 MET A CA 1
ATOM 827 C C . MET A 1 105 ? 2.871 -4.260 -5.836 1.00 79.06 105 MET A C 1
ATOM 829 O O . MET A 1 105 ? 2.764 -5.166 -6.662 1.00 79.06 105 MET A O 1
ATOM 833 N N . THR A 1 106 ? 4.064 -3.798 -5.465 1.00 76.81 106 THR A N 1
ATOM 834 C CA . THR A 1 106 ? 5.332 -4.352 -5.968 1.00 76.81 106 THR A CA 1
ATOM 835 C C . THR A 1 106 ? 5.971 -5.350 -5.009 1.00 76.81 106 THR A C 1
ATOM 837 O O . THR A 1 106 ? 6.834 -6.131 -5.427 1.00 76.81 106 THR A O 1
ATOM 840 N N . ALA A 1 107 ? 5.507 -5.389 -3.757 1.00 78.56 107 ALA A N 1
ATOM 841 C CA . ALA A 1 107 ? 5.979 -6.303 -2.733 1.00 78.56 107 ALA A CA 1
ATOM 842 C C . ALA A 1 107 ? 5.800 -7.779 -3.143 1.00 78.56 107 ALA A C 1
ATOM 844 O O . ALA A 1 107 ? 4.794 -8.139 -3.765 1.00 78.56 107 ALA A O 1
ATOM 845 N N . PRO A 1 108 ? 6.727 -8.675 -2.751 1.00 69.31 108 PRO A N 1
ATOM 846 C CA . PRO A 1 108 ? 6.613 -10.110 -3.023 1.00 69.31 108 PRO A CA 1
ATOM 847 C C . PRO A 1 108 ? 5.309 -10.731 -2.507 1.00 69.31 108 PRO A C 1
ATOM 849 O O . PRO A 1 108 ? 4.762 -11.625 -3.144 1.00 69.31 108 PRO A O 1
ATOM 852 N N . ALA A 1 109 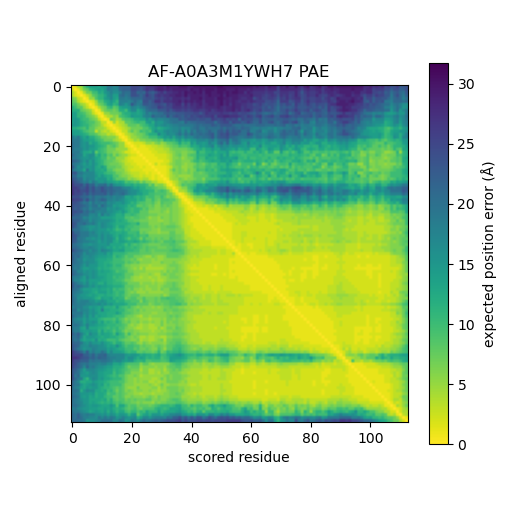? 4.771 -10.221 -1.395 1.00 69.44 109 ALA A N 1
ATOM 853 C CA . ALA A 1 109 ? 3.518 -10.688 -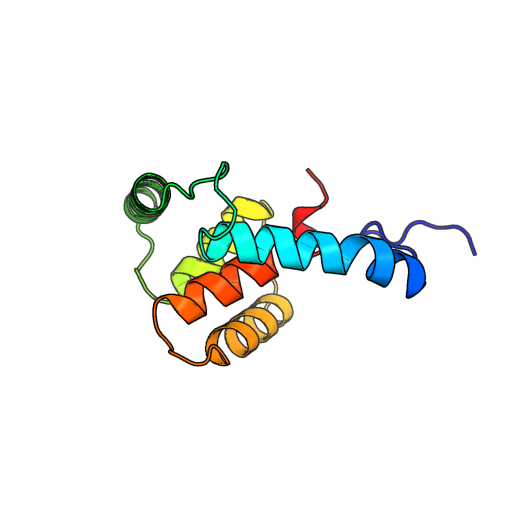0.804 1.00 69.44 109 ALA A CA 1
ATOM 854 C C . ALA A 1 109 ? 2.298 -10.548 -1.737 1.00 69.44 109 ALA A C 1
ATOM 856 O O . ALA A 1 109 ? 1.355 -11.323 -1.619 1.00 69.44 109 ALA A O 1
ATOM 857 N N . TYR A 1 110 ? 2.323 -9.617 -2.696 1.00 64.81 110 TYR A N 1
ATOM 858 C CA . TYR A 1 110 ? 1.251 -9.450 -3.682 1.00 64.81 110 TYR A CA 1
ATOM 859 C C . TYR A 1 110 ? 1.333 -10.441 -4.856 1.00 64.81 110 TYR A C 1
ATOM 861 O O . TYR A 1 110 ? 0.413 -10.547 -5.658 1.00 64.81 110 TYR A O 1
ATOM 869 N N . GLN A 1 111 ? 2.437 -11.176 -4.985 1.00 60.66 111 GLN A N 1
ATOM 870 C CA . GLN A 1 111 ? 2.735 -11.954 -6.190 1.00 60.66 111 GLN A CA 1
ATOM 871 C C . GLN A 1 111 ? 2.189 -13.379 -6.162 1.00 60.66 111 GLN A C 1
ATOM 873 O O . GLN A 1 111 ? 2.242 -14.074 -7.175 1.00 60.66 111 GLN A O 1
ATOM 878 N N . TYR A 1 112 ? 1.666 -13.804 -5.013 1.00 49.94 112 TYR A N 1
ATOM 879 C CA . TYR A 1 112 ? 1.035 -15.101 -4.837 1.00 49.94 112 TYR A CA 1
ATOM 880 C C . TYR A 1 112 ? -0.460 -14.958 -4.612 1.00 49.94 112 TYR A C 1
ATOM 882 O O . TYR A 1 112 ? -0.940 -15.157 -3.497 1.00 49.94 112 TYR A O 1
ATOM 890 N N . LYS A 1 113 ? -1.179 -14.649 -5.692 1.00 42.72 113 LYS A N 1
ATOM 891 C CA . LYS A 1 113 ? -2.566 -15.062 -5.921 1.00 42.72 113 LYS A CA 1
ATOM 892 C C . LYS A 1 113 ? -2.771 -15.323 -7.407 1.00 42.72 113 LYS A C 1
ATOM 894 O O . LYS A 1 113 ? -2.308 -14.487 -8.212 1.00 42.72 113 LYS A O 1
#

Solvent-accessible surface area (backbone atoms only — not comparable to full-atom values): 6595 Å² total; per-residue (Å²): 143,90,72,80,42,98,69,77,50,67,101,42,69,67,63,48,61,71,47,48,56,58,41,43,54,48,28,41,22,44,52,67,49,74,53,85,78,54,73,70,61,64,67,64,53,48,53,52,36,55,76,71,68,50,56,100,40,73,66,52,45,52,52,50,48,38,26,68,68,51,74,42,79,70,50,73,68,57,46,52,54,40,51,58,55,11,70,65,33,92,83,40,71,74,47,18,53,27,46,30,49,19,48,52,65,52,35,60,68,48,70,78,123

Nearest PDB structures (foldseek):
  3nph-assembly1_B  TM=6.822E-01  e=2.656E+00  Synechocystis sp. PCC 6803

Foldseek 3Di:
DDDQDPLRDDPDVVVCVVPLVVLLVVLLCALVVVPVPRDDPVVVVVVVCVVVVFDPDLLSSLQVLLCVQLVDGDDPVLSVVLQVQLCPQPPDDSSSNSRSRSCSSSDSSNVPD

Secondary structure (DSSP, 8-state):
-----TTS--S-HHHHHHHHHHHHHHHHHHHSSTTSS----HHHHHHHHHHTT--SSHHHHHHHHHHHHHSSPPPHHHHHHHHHHHHT-TT-THHHHHHHHHHHHHSGGGG--

Radius of gyration: 14.88 Å; Cα contacts (8 Å, |Δi|>4): 100; chains: 1; bounding box: 39×42×32 Å

pLDDT: mean 74.97, std 16.05, range [35.75, 94.75]

Sequence (113 aa):
FMWPAPNGYPDVGAYWQSNFLMRWNVGLAIATGVGGRLRPNPEALIALMEADGVPLELESVLGWLARYLWGRDWTDEERDITLNFAQQAPEGGEQQFAYGLALLMTAPAYQYK

Mean predicted aligned error: 9.54 Å